Protein AF-A0A960M5E5-F1 (afdb_monomer_lite)

Foldseek 3Di:
DPDDDDDDDPPPPVVVVVPVVLVVVVVVVVVVPVPDPDDPLDAADPLLSVLQVVLVVCVVVVVLVVSLVSLVVSCVVPVNVVNCVVVSVVSVVSVPPD

pLDDT: mean 73.06, std 21.09, range [37.66, 96.12]

Radius of gyration: 16.76 Å; chains: 1; bounding box: 50×42×43 Å

Sequence (98 aa):
HYKNALKKNPSNQDARYNYELLKKLIQEQKNQQDQNKNQKNQEPSEYAKQMKKKAEELVAQRNYNDAYNLMQMALQKDQTVSSFNDFISRIKDVAEIK

Structure (mmCIF, N/CA/C/O backbone):
data_AF-A0A960M5E5-F1
#
_entry.id   AF-A0A960M5E5-F1
#
loop_
_atom_site.group_PDB
_atom_site.id
_atom_site.type_symbol
_atom_site.label_atom_id
_atom_site.label_alt_id
_atom_site.label_comp_id
_atom_site.label_asym_id
_atom_site.label_entity_id
_atom_site.label_seq_id
_atom_site.pdbx_PDB_ins_code
_atom_site.Cartn_x
_atom_site.Cartn_y
_atom_site.Cartn_z
_atom_site.occupancy
_atom_site.B_iso_or_equiv
_atom_site.auth_seq_id
_atom_site.auth_comp_id
_atom_site.auth_asym_id
_atom_site.auth_atom_id
_atom_site.pdbx_PDB_model_num
ATOM 1 N N . HIS A 1 1 ? 34.899 -22.626 23.896 1.00 40.88 1 HIS A N 1
ATOM 2 C CA . HIS A 1 1 ? 33.818 -23.274 23.121 1.00 40.88 1 HIS A CA 1
ATOM 3 C C . HIS A 1 1 ? 32.484 -22.585 23.403 1.00 40.88 1 HIS A C 1
ATOM 5 O O . HIS A 1 1 ? 31.761 -22.997 24.301 1.00 40.88 1 HIS A O 1
ATOM 11 N N . TYR A 1 2 ? 32.187 -21.504 22.675 1.00 37.66 2 TYR A N 1
ATOM 12 C CA . TYR A 1 2 ? 30.909 -20.788 22.744 1.00 37.66 2 TYR A CA 1
ATOM 13 C C . TYR A 1 2 ? 30.078 -21.233 21.540 1.00 37.66 2 TYR A C 1
ATOM 15 O O . TYR A 1 2 ? 30.520 -21.130 20.397 1.00 37.66 2 TYR A O 1
ATOM 23 N N . LYS A 1 3 ? 28.953 -21.882 21.824 1.00 41.97 3 LYS A N 1
ATOM 24 C CA . LYS A 1 3 ? 28.171 -22.659 20.866 1.00 41.97 3 LYS A CA 1
ATOM 25 C C . LYS A 1 3 ? 27.605 -21.766 19.760 1.00 41.97 3 LYS A C 1
ATOM 27 O O . LYS A 1 3 ? 26.728 -20.944 19.997 1.00 41.97 3 LYS A O 1
ATOM 32 N N . ASN A 1 4 ? 28.069 -22.016 18.539 1.00 55.91 4 ASN A N 1
ATOM 33 C CA . ASN A 1 4 ? 27.312 -21.768 17.320 1.00 55.91 4 ASN A CA 1
ATOM 34 C C . ASN A 1 4 ? 25.939 -22.446 17.430 1.00 55.91 4 ASN A C 1
ATOM 36 O O . ASN A 1 4 ? 25.904 -23.672 17.495 1.00 55.91 4 ASN A O 1
ATOM 40 N N . ALA A 1 5 ? 24.849 -21.671 17.429 1.00 46.59 5 ALA A N 1
ATOM 41 C CA . ALA A 1 5 ? 23.595 -21.976 16.726 1.00 46.59 5 ALA A CA 1
ATOM 42 C C . ALA A 1 5 ? 22.463 -21.040 17.182 1.00 46.59 5 ALA A C 1
ATOM 44 O O . ALA A 1 5 ? 21.857 -21.265 18.222 1.00 46.59 5 ALA A O 1
ATOM 45 N N . LEU A 1 6 ? 22.117 -20.049 16.358 1.00 46.09 6 LEU A N 1
ATOM 46 C CA . LEU A 1 6 ? 20.826 -20.033 15.658 1.00 46.09 6 LEU A CA 1
ATOM 47 C C . LEU A 1 6 ? 20.759 -18.834 14.703 1.00 46.09 6 LEU A C 1
ATOM 49 O O . LEU A 1 6 ? 20.834 -17.671 15.081 1.00 46.09 6 LEU A O 1
ATOM 53 N N . LYS A 1 7 ? 20.661 -19.187 13.422 1.00 53.62 7 LYS A N 1
ATOM 54 C CA . LYS A 1 7 ? 20.406 -18.326 12.269 1.00 53.62 7 LYS A CA 1
ATOM 55 C C . LYS A 1 7 ? 18.986 -17.735 12.332 1.00 53.62 7 LYS A C 1
ATOM 57 O O . LYS A 1 7 ? 18.110 -18.338 12.941 1.00 53.62 7 LYS A O 1
ATOM 62 N N . LYS A 1 8 ? 18.772 -16.702 11.500 1.00 45.72 8 LYS A N 1
ATOM 63 C CA . LYS A 1 8 ? 17.494 -16.162 10.972 1.00 45.72 8 LYS A CA 1
ATOM 64 C C . LYS A 1 8 ? 16.819 -15.054 11.796 1.00 45.72 8 LYS A C 1
ATOM 66 O O . LYS A 1 8 ? 15.894 -15.310 12.551 1.00 45.72 8 LYS A O 1
ATOM 71 N N . ASN A 1 9 ? 17.181 -13.800 11.524 1.00 42.91 9 ASN A N 1
ATOM 72 C CA . ASN A 1 9 ? 16.504 -12.925 10.544 1.00 42.91 9 ASN A CA 1
ATOM 73 C C . ASN A 1 9 ? 16.821 -11.448 10.902 1.00 42.91 9 ASN A C 1
ATOM 75 O O . ASN A 1 9 ? 16.242 -10.932 11.857 1.00 42.91 9 ASN A O 1
ATOM 79 N N . PRO A 1 10 ? 17.739 -10.753 10.200 1.00 44.47 10 PRO A N 1
ATOM 80 C CA . PRO A 1 10 ? 18.149 -9.385 10.555 1.00 44.47 10 PRO A CA 1
ATOM 81 C C . PRO A 1 10 ? 17.078 -8.302 10.324 1.00 44.47 10 PRO A C 1
ATOM 83 O O . PRO A 1 10 ? 17.261 -7.163 10.735 1.00 44.47 10 PRO A O 1
ATOM 86 N N . SER A 1 11 ? 15.946 -8.630 9.699 1.00 46.19 11 SER A N 1
ATOM 87 C CA . SER A 1 11 ? 14.949 -7.662 9.208 1.00 46.19 11 SER A CA 1
ATOM 88 C C . SER A 1 11 ? 14.096 -6.959 10.278 1.00 46.19 11 SER A C 1
ATOM 90 O O . SER A 1 11 ? 13.035 -6.433 9.954 1.00 46.19 11 SER A O 1
ATOM 92 N N . ASN A 1 12 ? 14.494 -6.959 11.554 1.00 48.28 12 ASN A N 1
ATOM 93 C CA . ASN A 1 12 ? 13.638 -6.482 12.650 1.00 48.28 12 ASN A CA 1
ATOM 94 C C . ASN A 1 12 ? 14.209 -5.308 13.465 1.00 48.28 12 ASN A C 1
ATOM 96 O O . ASN A 1 12 ? 13.591 -4.887 14.441 1.00 48.28 12 ASN A O 1
ATOM 100 N N . GLN A 1 13 ? 15.360 -4.745 13.079 1.00 40.84 13 GLN A N 1
ATOM 101 C CA . GLN A 1 13 ? 15.847 -3.495 13.684 1.00 40.84 13 GLN A CA 1
ATOM 102 C C . GLN A 1 13 ? 15.441 -2.253 12.871 1.00 40.84 13 GLN A C 1
ATOM 104 O O . GLN A 1 13 ? 15.035 -1.258 13.471 1.00 40.84 13 GLN A O 1
ATOM 109 N N . ASP A 1 14 ? 15.362 -2.347 11.540 1.00 47.38 14 ASP A N 1
ATOM 110 C CA . ASP A 1 14 ? 14.940 -1.224 10.680 1.00 47.38 14 ASP A CA 1
ATOM 111 C C . ASP A 1 14 ? 13.428 -0.941 10.739 1.00 47.38 14 ASP A C 1
ATOM 113 O O . ASP A 1 14 ? 12.957 0.165 10.462 1.00 47.38 14 ASP A O 1
ATOM 117 N N . ALA A 1 15 ? 12.629 -1.931 11.150 1.00 45.56 15 ALA A N 1
ATOM 118 C CA . ALA A 1 15 ? 11.180 -1.788 11.248 1.00 45.56 15 ALA A CA 1
ATOM 119 C C . ALA A 1 15 ? 10.742 -0.860 12.396 1.00 45.56 15 ALA A C 1
ATOM 121 O O . ALA A 1 15 ? 9.720 -0.186 12.259 1.00 45.56 15 ALA A O 1
ATOM 122 N N . ARG A 1 16 ? 11.515 -0.792 13.493 1.00 48.34 16 ARG A N 1
ATOM 123 C CA . ARG A 1 16 ? 11.187 0.024 14.677 1.00 48.34 16 ARG A CA 1
ATOM 124 C C . ARG A 1 16 ? 11.465 1.511 14.475 1.00 48.34 16 ARG A C 1
ATOM 126 O O . ARG A 1 16 ? 10.696 2.331 14.962 1.00 48.34 16 ARG A O 1
ATOM 133 N N . TYR A 1 17 ? 12.505 1.864 13.724 1.00 41.25 17 TYR A N 1
ATOM 134 C CA . TYR A 1 17 ? 12.854 3.270 13.488 1.00 41.25 17 TYR A CA 1
ATOM 135 C C . TYR A 1 17 ? 11.932 3.967 12.476 1.00 41.25 17 TYR A C 1
ATOM 137 O O . TYR A 1 17 ? 11.741 5.178 12.536 1.00 41.25 17 TYR A O 1
ATOM 145 N N . ASN A 1 18 ? 11.302 3.209 11.576 1.00 53.41 18 ASN A N 1
ATOM 146 C CA . ASN A 1 18 ? 10.512 3.779 10.482 1.00 53.41 18 ASN A CA 1
ATOM 147 C C . ASN A 1 18 ? 9.090 4.226 10.881 1.00 53.41 18 ASN A C 1
ATOM 149 O O . ASN A 1 18 ? 8.424 4.899 10.104 1.00 53.41 18 ASN A O 1
ATOM 153 N N . TYR A 1 19 ? 8.590 3.846 12.059 1.00 51.34 19 TYR A N 1
ATOM 154 C CA . TYR A 1 19 ? 7.199 4.118 12.442 1.00 51.34 19 TYR A CA 1
ATOM 155 C C . TYR A 1 19 ? 6.954 5.591 12.807 1.00 51.34 19 TYR A C 1
ATOM 157 O O . TYR A 1 19 ? 5.978 6.184 12.354 1.00 51.34 19 TYR A O 1
ATOM 165 N N . GLU A 1 20 ? 7.868 6.213 13.556 1.00 56.69 20 GLU A N 1
ATOM 166 C CA . GLU A 1 20 ? 7.728 7.620 13.963 1.00 56.69 20 GLU A CA 1
ATOM 167 C C . GLU A 1 20 ? 7.958 8.586 12.792 1.00 56.69 20 GLU A C 1
ATOM 169 O O . GLU A 1 20 ? 7.230 9.570 12.640 1.00 56.69 20 GLU A O 1
ATOM 174 N N . LEU A 1 21 ? 8.911 8.274 11.904 1.00 59.16 21 LEU A N 1
ATOM 175 C CA . LEU A 1 21 ? 9.119 9.049 10.679 1.00 59.16 21 LEU A CA 1
ATOM 176 C C . LEU A 1 21 ? 7.900 8.949 9.755 1.00 59.16 21 LEU A C 1
ATOM 178 O O . LEU A 1 21 ? 7.411 9.967 9.269 1.00 59.16 21 LEU A O 1
ATOM 182 N N . LEU A 1 22 ? 7.362 7.740 9.570 1.00 57.44 22 LEU A N 1
ATOM 183 C CA . LEU A 1 22 ? 6.158 7.519 8.775 1.00 57.44 22 LEU A CA 1
ATOM 184 C C . LEU A 1 22 ? 4.948 8.244 9.376 1.00 57.44 22 LEU A C 1
ATOM 186 O O . LEU A 1 22 ? 4.180 8.851 8.640 1.00 57.44 22 LEU A O 1
ATOM 190 N N . LYS A 1 23 ? 4.794 8.255 10.704 1.00 57.44 23 LYS A N 1
ATOM 191 C CA . LYS A 1 23 ? 3.727 9.002 11.385 1.00 57.44 23 LYS A CA 1
ATOM 192 C C . LYS A 1 23 ? 3.816 10.505 11.108 1.00 57.44 23 LYS A C 1
ATOM 194 O O . LYS A 1 23 ? 2.790 11.125 10.829 1.00 57.44 23 LYS A O 1
ATOM 199 N N . LYS A 1 24 ? 5.025 11.078 11.124 1.00 59.84 24 LYS A N 1
ATOM 200 C CA . LYS A 1 24 ? 5.251 12.492 10.788 1.00 59.84 24 LYS A CA 1
ATOM 201 C C . LYS A 1 24 ? 4.958 12.787 9.312 1.00 59.84 24 LYS A C 1
ATOM 203 O O . LYS A 1 24 ? 4.214 13.719 9.024 1.00 59.84 24 LYS A O 1
ATOM 208 N N . LEU A 1 25 ? 5.447 11.949 8.396 1.00 58.66 25 LEU A N 1
ATOM 209 C CA . LEU A 1 25 ? 5.184 12.078 6.955 1.00 58.66 25 LEU A CA 1
ATOM 210 C C . LEU A 1 25 ? 3.696 11.913 6.611 1.00 58.66 25 LEU A C 1
ATOM 212 O O . LEU A 1 25 ? 3.179 12.624 5.755 1.00 58.66 25 LEU A O 1
ATOM 216 N N . ILE A 1 26 ? 2.981 11.016 7.298 1.00 60.09 26 ILE A N 1
ATOM 217 C CA . ILE A 1 26 ? 1.530 10.839 7.145 1.00 60.09 26 ILE A CA 1
ATOM 218 C C . ILE A 1 26 ? 0.780 12.089 7.613 1.00 60.09 26 ILE A C 1
ATOM 220 O O . ILE A 1 26 ? -0.175 12.501 6.958 1.00 60.09 26 ILE A O 1
ATOM 224 N N . GLN A 1 27 ? 1.198 12.705 8.723 1.00 57.25 27 GLN A N 1
ATOM 225 C CA . GLN A 1 27 ? 0.588 13.947 9.202 1.00 57.25 27 GLN A CA 1
ATOM 226 C C . GLN A 1 27 ? 0.790 15.096 8.202 1.00 57.25 27 GLN A C 1
ATOM 228 O O . GLN A 1 27 ? -0.125 15.884 7.983 1.00 57.25 27 GLN A O 1
ATOM 233 N N . GLU A 1 28 ? 1.952 15.158 7.553 1.00 55.25 28 GLU A N 1
ATOM 234 C CA . GLU A 1 28 ? 2.240 16.137 6.499 1.00 55.25 28 GLU A CA 1
ATOM 235 C C . GLU A 1 28 ? 1.462 15.842 5.199 1.00 55.25 28 GLU A C 1
ATOM 237 O O . GLU A 1 28 ? 0.961 16.771 4.567 1.00 55.25 28 GLU A O 1
ATOM 242 N N . GLN A 1 29 ? 1.266 14.565 4.837 1.00 53.28 29 GLN A N 1
ATOM 243 C CA . GLN A 1 29 ? 0.429 14.153 3.698 1.00 53.28 29 GLN A CA 1
ATOM 244 C C . GLN A 1 29 ? -1.059 14.466 3.901 1.00 53.28 29 GLN A C 1
ATOM 246 O O . GLN A 1 29 ? -1.713 14.893 2.949 1.00 53.28 29 GLN A O 1
ATOM 251 N N . LYS A 1 30 ? -1.587 14.318 5.127 1.00 51.59 30 LYS A N 1
ATOM 252 C CA . LYS A 1 30 ? -2.979 14.681 5.456 1.00 51.59 30 LYS A CA 1
ATOM 253 C C . LYS A 1 30 ? -3.287 16.140 5.098 1.00 51.59 30 LYS A C 1
ATOM 255 O O . LYS A 1 30 ? -4.346 16.403 4.544 1.00 51.59 30 LYS A O 1
ATOM 260 N N . ASN A 1 31 ? -2.340 17.056 5.313 1.00 48.94 31 ASN A N 1
ATOM 261 C CA . ASN A 1 31 ? -2.517 18.481 5.007 1.00 48.94 31 ASN A CA 1
ATOM 262 C C . ASN A 1 31 ? -2.515 18.801 3.497 1.00 48.94 31 ASN A C 1
ATOM 264 O O . ASN A 1 31 ? -2.927 19.890 3.107 1.00 48.94 31 ASN A O 1
ATOM 268 N N . GLN A 1 32 ? -2.044 17.890 2.636 1.00 46.66 32 GLN A N 1
ATOM 269 C CA . GLN A 1 32 ? -2.006 18.095 1.179 1.00 46.66 32 GLN A CA 1
ATOM 270 C C . GLN A 1 32 ? -3.206 17.470 0.446 1.00 46.66 32 GLN A C 1
ATOM 272 O O . GLN A 1 32 ? -3.451 17.804 -0.710 1.00 46.66 32 GLN A O 1
ATOM 277 N N . GLN A 1 33 ? -3.971 16.584 1.096 1.00 47.12 33 GLN A N 1
ATOM 278 C CA . GLN A 1 33 ? -5.070 15.832 0.468 1.00 47.12 33 GLN A CA 1
ATOM 279 C C . GLN A 1 33 ? -6.470 16.445 0.670 1.00 47.12 33 GLN A C 1
ATOM 281 O O . GLN A 1 33 ? -7.450 15.907 0.153 1.00 47.12 33 GLN A O 1
ATOM 286 N N . ASP A 1 34 ? -6.580 17.607 1.323 1.00 46.03 34 ASP A N 1
ATOM 287 C CA . ASP A 1 34 ? -7.848 18.323 1.569 1.00 46.03 34 ASP A CA 1
ATOM 288 C C . ASP A 1 34 ? -8.567 18.851 0.303 1.00 46.03 34 ASP A C 1
ATOM 290 O O . ASP A 1 34 ? -9.615 19.499 0.397 1.00 46.03 34 ASP A O 1
ATOM 294 N N . GLN A 1 35 ? -8.059 18.560 -0.901 1.00 45.38 35 GLN A N 1
ATOM 295 C CA . GLN A 1 35 ? -8.685 18.977 -2.161 1.00 45.38 35 GLN A CA 1
ATOM 296 C C . GLN A 1 35 ? -9.678 17.964 -2.762 1.00 45.38 35 GLN A C 1
ATOM 298 O O . GLN A 1 35 ? -10.496 18.372 -3.581 1.00 45.38 35 GLN A O 1
ATOM 303 N N . ASN A 1 36 ? -9.725 16.700 -2.314 1.00 43.59 36 ASN A N 1
ATOM 304 C CA . ASN A 1 36 ? -10.687 15.703 -2.823 1.00 43.59 36 ASN A CA 1
ATOM 305 C C . ASN A 1 36 ? -11.754 15.330 -1.777 1.00 43.59 36 ASN A C 1
ATOM 307 O O . ASN A 1 36 ? -11.838 14.210 -1.272 1.00 43.59 36 ASN A O 1
ATOM 311 N N . LYS A 1 37 ? -12.603 16.310 -1.454 1.00 42.34 37 LYS A N 1
ATOM 312 C CA . LYS A 1 37 ? -13.812 16.152 -0.633 1.00 42.34 37 LYS A CA 1
ATOM 313 C C . LYS A 1 37 ? -14.839 15.276 -1.362 1.00 42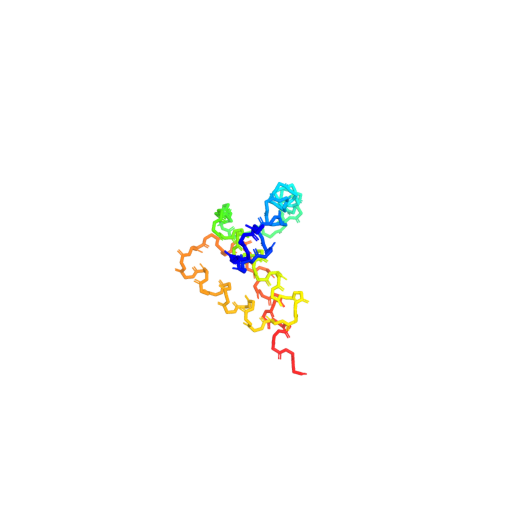.34 37 LYS A C 1
ATOM 315 O O . LYS A 1 37 ? -15.424 15.755 -2.326 1.00 42.34 37 LYS A O 1
ATOM 320 N N . ASN A 1 38 ? -15.060 14.035 -0.906 1.00 42.78 38 ASN A N 1
ATOM 321 C CA . ASN A 1 38 ? -16.391 13.377 -0.863 1.00 42.78 38 ASN A CA 1
ATOM 322 C C . ASN A 1 38 ? -16.401 11.902 -0.422 1.00 42.78 38 ASN A C 1
ATOM 324 O O . ASN A 1 38 ? -17.475 11.312 -0.321 1.00 42.78 38 ASN A O 1
ATOM 328 N N . GLN A 1 39 ? -15.267 11.290 -0.092 1.00 47.50 39 GLN A N 1
ATOM 329 C CA . GLN A 1 39 ? -15.276 9.997 0.594 1.00 47.50 39 GLN A CA 1
ATOM 330 C C . GLN A 1 39 ? -15.000 10.254 2.071 1.00 47.50 39 GLN A C 1
ATOM 332 O O . GLN A 1 39 ? -14.084 11.000 2.406 1.00 47.50 39 GLN A O 1
ATOM 337 N N . LYS A 1 40 ? -15.845 9.719 2.962 1.00 49.31 40 LYS A N 1
ATOM 338 C CA . LYS A 1 40 ? -15.622 9.734 4.414 1.00 49.31 40 LYS A CA 1
ATOM 339 C C . LYS A 1 40 ? -14.271 9.062 4.684 1.00 49.31 40 LYS A C 1
ATOM 341 O O . LYS A 1 40 ? -14.227 7.851 4.874 1.00 49.31 40 LYS A O 1
ATOM 346 N N . ASN A 1 41 ? -13.187 9.834 4.662 1.00 55.34 41 ASN A N 1
ATOM 347 C CA . ASN A 1 41 ? -11.841 9.353 4.934 1.00 55.34 41 ASN A CA 1
ATOM 348 C C . ASN A 1 41 ? -11.756 9.073 6.429 1.00 55.34 41 ASN A C 1
ATOM 350 O O . ASN A 1 41 ? -11.384 9.926 7.233 1.00 55.34 41 ASN A O 1
ATOM 354 N N . GLN A 1 42 ? -12.188 7.870 6.800 1.00 66.38 42 GLN A N 1
ATOM 355 C CA . GLN A 1 42 ? -11.890 7.304 8.100 1.00 66.38 42 GLN A CA 1
ATOM 356 C C . GLN A 1 42 ? -10.372 7.285 8.253 1.00 66.38 42 GLN A C 1
ATOM 358 O O . GLN A 1 42 ? -9.636 6.977 7.310 1.00 66.38 42 GLN A O 1
ATOM 363 N N . GLU A 1 43 ? -9.889 7.671 9.428 1.00 81.94 43 GLU A N 1
ATOM 364 C CA . GLU A 1 43 ? -8.458 7.647 9.678 1.00 81.94 43 GLU A CA 1
ATOM 365 C C . GLU A 1 43 ? -7.927 6.215 9.477 1.00 81.94 43 GLU A C 1
ATOM 367 O O . GLU A 1 43 ? -8.536 5.274 9.995 1.00 81.94 43 GLU A O 1
ATOM 372 N N . PRO A 1 44 ? -6.834 6.014 8.712 1.00 85.88 44 PRO A N 1
ATOM 373 C CA . PRO A 1 44 ? -6.300 4.680 8.485 1.00 85.88 44 PRO A CA 1
ATOM 374 C C . PRO A 1 44 ? -5.885 4.047 9.810 1.00 85.88 44 PRO A C 1
ATOM 376 O O . PRO A 1 44 ? -5.151 4.656 10.599 1.00 85.88 44 PRO A O 1
ATOM 379 N N . SER A 1 45 ? -6.313 2.807 10.026 1.00 88.44 45 SER A N 1
ATOM 380 C CA . SER A 1 45 ? -5.898 2.026 11.183 1.00 88.44 45 SER A CA 1
ATOM 381 C C . SER A 1 45 ? -4.389 1.748 11.158 1.00 88.44 45 SER A C 1
ATOM 383 O O . SER A 1 45 ? -3.709 1.869 10.132 1.00 88.44 45 SER A O 1
ATOM 385 N N . GLU A 1 46 ? -3.851 1.289 12.286 1.00 87.88 46 GLU A N 1
ATOM 386 C CA . GLU A 1 46 ? -2.463 0.821 12.332 1.00 87.88 46 GLU A CA 1
ATOM 387 C C . GLU A 1 46 ? -2.212 -0.383 11.422 1.00 87.88 46 GLU A C 1
ATOM 389 O O . GLU A 1 46 ? -1.143 -0.497 10.818 1.00 87.88 46 GLU A O 1
ATOM 394 N N . TYR A 1 47 ? -3.212 -1.248 11.247 1.00 90.12 47 TYR A N 1
ATOM 395 C CA . TYR A 1 47 ? -3.134 -2.338 10.283 1.00 90.12 47 TYR A CA 1
ATOM 396 C C . TYR A 1 47 ? -3.025 -1.796 8.852 1.00 90.12 47 TYR A C 1
ATOM 398 O O . TYR A 1 47 ? -2.132 -2.210 8.110 1.00 90.12 47 TYR A O 1
ATOM 406 N N . ALA A 1 48 ? -3.863 -0.824 8.485 1.00 89.94 48 ALA A N 1
ATOM 407 C CA . ALA A 1 48 ? -3.839 -0.211 7.164 1.00 89.94 48 ALA A CA 1
ATOM 408 C C . ALA A 1 48 ? -2.478 0.438 6.867 1.00 89.94 48 ALA A C 1
ATOM 410 O O . ALA A 1 48 ? -1.910 0.227 5.793 1.00 89.94 48 ALA A O 1
ATOM 411 N N . LYS A 1 49 ? -1.906 1.166 7.835 1.00 88.88 49 LYS A N 1
ATOM 412 C CA . LYS A 1 49 ? -0.565 1.768 7.713 1.00 88.88 49 LYS A CA 1
ATOM 413 C C . LYS A 1 49 ? 0.524 0.712 7.517 1.00 88.88 49 LYS A C 1
ATOM 415 O O . LYS A 1 49 ? 1.392 0.876 6.661 1.00 88.88 49 LYS A O 1
ATOM 420 N N . GLN A 1 50 ? 0.471 -0.389 8.269 1.00 89.75 50 GLN A N 1
ATOM 421 C CA . GLN A 1 50 ? 1.422 -1.495 8.119 1.00 89.75 50 GLN A CA 1
ATOM 422 C C . GLN A 1 50 ? 1.321 -2.168 6.746 1.00 89.75 50 GLN A C 1
ATOM 424 O O . GLN A 1 50 ? 2.351 -2.508 6.164 1.00 89.75 50 GLN A O 1
ATOM 429 N N . MET A 1 51 ? 0.108 -2.359 6.220 1.00 92.88 51 MET A N 1
ATOM 430 C CA . MET A 1 51 ? -0.085 -2.945 4.890 1.00 92.88 51 MET A CA 1
ATOM 431 C C . MET A 1 51 ? 0.417 -2.015 3.788 1.00 92.88 51 MET A C 1
ATOM 433 O O . MET A 1 51 ? 1.137 -2.480 2.906 1.00 92.88 51 MET A O 1
ATOM 437 N N . LYS A 1 52 ? 0.155 -0.704 3.894 1.00 91.88 52 LYS A N 1
ATOM 438 C CA . LYS A 1 52 ? 0.723 0.296 2.979 1.00 91.88 52 LYS A CA 1
ATOM 439 C C . LYS A 1 52 ? 2.250 0.210 2.943 1.00 91.88 52 LYS A C 1
ATOM 441 O O . LYS A 1 52 ? 2.814 0.095 1.864 1.00 91.88 52 LYS A O 1
ATOM 446 N N . LYS A 1 53 ? 2.910 0.175 4.105 1.00 92.00 53 LYS A N 1
ATOM 447 C CA . LYS A 1 53 ? 4.376 0.070 4.185 1.00 92.00 53 LYS A CA 1
ATOM 448 C C . LYS A 1 53 ? 4.912 -1.193 3.499 1.00 92.00 53 LYS A C 1
ATOM 450 O O . LYS A 1 53 ? 5.856 -1.123 2.722 1.00 92.00 53 LYS A O 1
ATOM 455 N N . LYS A 1 54 ? 4.294 -2.351 3.745 1.00 88.94 54 LYS A N 1
ATOM 456 C CA . LYS A 1 54 ? 4.676 -3.608 3.075 1.00 88.94 54 LYS A CA 1
ATOM 457 C C . LYS A 1 54 ? 4.480 -3.537 1.558 1.00 88.94 54 LYS A C 1
ATOM 459 O O . LYS A 1 54 ? 5.300 -4.054 0.807 1.00 88.94 54 LYS A O 1
ATOM 464 N N . ALA A 1 55 ? 3.409 -2.892 1.101 1.00 92.06 55 ALA A N 1
ATOM 465 C CA . ALA A 1 55 ? 3.180 -2.668 -0.320 1.00 92.06 55 ALA A CA 1
ATOM 466 C C . ALA A 1 55 ? 4.217 -1.702 -0.923 1.00 92.06 55 ALA A C 1
ATOM 46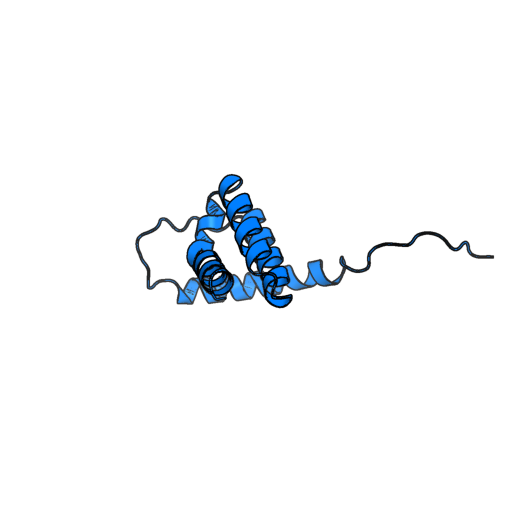8 O O . ALA A 1 55 ? 4.687 -1.945 -2.028 1.00 92.06 55 ALA A O 1
ATOM 469 N N . GLU A 1 56 ? 4.644 -0.662 -0.199 1.00 90.56 56 GLU A N 1
ATOM 470 C CA . GLU A 1 56 ? 5.744 0.226 -0.611 1.00 90.56 56 GLU A CA 1
ATOM 471 C C . GLU A 1 56 ? 7.078 -0.535 -0.742 1.00 90.56 56 GLU A C 1
ATOM 473 O O . GLU A 1 56 ? 7.813 -0.320 -1.703 1.00 90.56 56 GLU A O 1
ATOM 478 N N . GLU A 1 57 ? 7.370 -1.475 0.164 1.00 90.44 57 GLU A N 1
ATOM 479 C CA . GLU A 1 57 ? 8.547 -2.356 0.072 1.00 90.44 57 GLU A CA 1
ATOM 480 C C . GLU A 1 57 ? 8.499 -3.248 -1.183 1.00 90.44 57 GLU A C 1
ATOM 482 O O . GLU A 1 57 ? 9.506 -3.400 -1.877 1.00 90.44 57 GLU A O 1
ATOM 487 N N . LEU A 1 58 ? 7.325 -3.792 -1.521 1.00 91.75 58 LEU A N 1
ATOM 488 C CA . LEU A 1 58 ? 7.115 -4.564 -2.751 1.00 91.75 58 LEU A CA 1
ATOM 489 C C . LEU A 1 58 ? 7.256 -3.686 -4.006 1.00 91.75 58 LEU A C 1
ATOM 491 O O . LEU A 1 58 ? 7.911 -4.087 -4.968 1.00 91.75 58 LEU A O 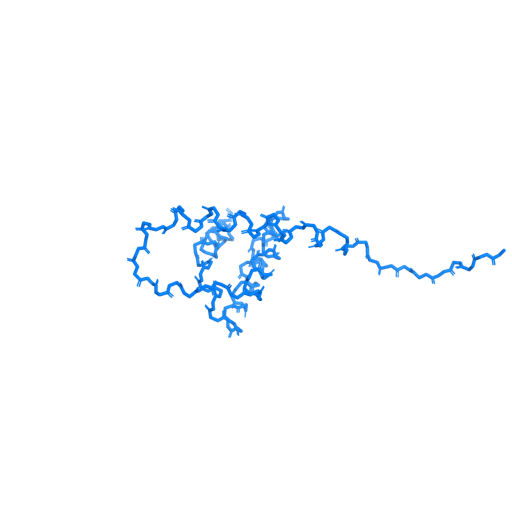1
ATOM 495 N N . VAL A 1 59 ? 6.726 -2.460 -3.982 1.00 90.31 59 VAL A N 1
ATOM 496 C CA . VAL A 1 59 ? 6.901 -1.463 -5.053 1.00 90.31 59 VAL A CA 1
ATOM 497 C C . VAL A 1 59 ? 8.375 -1.119 -5.261 1.00 90.31 59 VAL A C 1
ATOM 499 O O . VAL A 1 59 ? 8.827 -1.047 -6.403 1.00 90.31 59 VAL A O 1
ATOM 502 N N . ALA A 1 60 ? 9.151 -0.959 -4.185 1.00 89.25 60 ALA A N 1
ATOM 503 C CA . ALA A 1 60 ? 10.591 -0.706 -4.271 1.00 89.25 60 ALA A CA 1
ATOM 504 C C . ALA A 1 60 ? 11.349 -1.863 -4.947 1.00 89.25 60 ALA A C 1
ATOM 506 O O . ALA A 1 60 ? 12.347 -1.640 -5.631 1.00 89.25 60 ALA A O 1
ATOM 507 N N . GLN A 1 61 ? 10.841 -3.090 -4.814 1.00 90.38 61 GLN A N 1
ATOM 508 C CA . GLN A 1 61 ? 11.343 -4.283 -5.502 1.00 90.38 61 GLN A CA 1
ATOM 509 C C . GLN A 1 61 ? 10.779 -4.452 -6.922 1.00 90.38 61 GLN A C 1
ATOM 511 O O . GLN A 1 61 ? 11.084 -5.444 -7.576 1.00 90.38 61 GLN A O 1
ATOM 516 N N . ARG A 1 62 ? 9.978 -3.494 -7.415 1.00 91.25 62 ARG A N 1
ATOM 517 C CA . ARG A 1 62 ? 9.233 -3.556 -8.687 1.00 91.25 62 ARG A CA 1
ATOM 518 C C . ARG A 1 62 ? 8.195 -4.686 -8.749 1.00 91.25 62 ARG A C 1
ATOM 520 O O . AR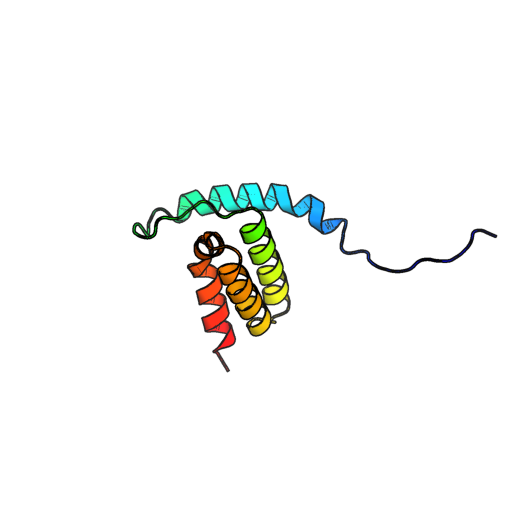G A 1 62 ? 7.700 -5.015 -9.824 1.00 91.25 62 ARG A O 1
ATOM 527 N N . ASN A 1 63 ? 7.801 -5.231 -7.600 1.00 93.00 63 ASN A N 1
ATOM 528 C CA . ASN A 1 63 ? 6.769 -6.260 -7.478 1.00 93.00 63 ASN A CA 1
ATOM 529 C C . ASN A 1 63 ? 5.379 -5.607 -7.370 1.00 93.00 63 ASN A C 1
ATOM 531 O O . ASN A 1 63 ? 4.692 -5.719 -6.353 1.00 93.00 63 ASN A O 1
ATOM 535 N N . TYR A 1 64 ? 4.965 -4.880 -8.413 1.00 91.94 64 TYR A N 1
ATOM 536 C CA . TYR A 1 64 ? 3.724 -4.090 -8.405 1.00 91.94 64 TYR A CA 1
ATOM 537 C C . TYR A 1 64 ? 2.462 -4.958 -8.292 1.00 91.94 64 TYR A C 1
ATOM 539 O O . TYR A 1 64 ? 1.538 -4.601 -7.565 1.00 91.94 64 TYR A O 1
ATOM 547 N N . ASN A 1 65 ? 2.447 -6.131 -8.932 1.00 93.75 65 ASN A N 1
ATOM 548 C CA . ASN A 1 65 ? 1.334 -7.081 -8.830 1.00 93.75 65 ASN A CA 1
ATOM 549 C C . ASN A 1 65 ? 1.119 -7.563 -7.387 1.00 93.75 65 ASN A C 1
ATOM 551 O O . ASN A 1 65 ? -0.004 -7.550 -6.883 1.00 93.75 65 ASN A O 1
ATOM 555 N N . ASP A 1 66 ? 2.200 -7.933 -6.696 1.00 92.38 66 ASP A N 1
ATOM 556 C CA . ASP A 1 66 ? 2.129 -8.396 -5.308 1.00 92.38 66 ASP A CA 1
ATOM 557 C C . ASP A 1 66 ? 1.735 -7.262 -4.360 1.00 92.38 66 ASP A C 1
ATOM 559 O O . ASP A 1 66 ? 0.917 -7.462 -3.460 1.00 92.38 66 ASP A O 1
ATOM 563 N N . ALA A 1 67 ? 2.267 -6.056 -4.586 1.00 93.56 67 ALA A N 1
ATOM 564 C CA . ALA A 1 67 ? 1.902 -4.866 -3.826 1.00 93.56 67 ALA A CA 1
ATOM 565 C C . ALA A 1 67 ? 0.404 -4.545 -3.957 1.00 93.56 67 ALA A C 1
ATOM 567 O O . ALA A 1 67 ? -0.264 -4.274 -2.956 1.00 93.56 67 ALA A O 1
ATOM 568 N N . TYR A 1 68 ? -0.137 -4.618 -5.176 1.00 95.62 68 TYR A N 1
ATOM 569 C CA . TYR A 1 68 ? -1.556 -4.399 -5.439 1.00 95.62 68 TYR A CA 1
ATOM 570 C C . TYR A 1 68 ? -2.423 -5.462 -4.758 1.00 95.62 68 TYR A C 1
ATOM 572 O O . TYR A 1 68 ? -3.335 -5.123 -4.002 1.00 95.62 68 TYR A O 1
ATOM 580 N N . ASN A 1 69 ? -2.096 -6.743 -4.950 1.00 96.12 69 ASN A N 1
ATOM 581 C CA . ASN A 1 69 ? -2.829 -7.858 -4.350 1.00 96.12 69 ASN A CA 1
ATOM 582 C C . ASN A 1 69 ? -2.827 -7.789 -2.817 1.00 96.12 69 ASN A C 1
ATOM 584 O O . ASN A 1 69 ? -3.866 -8.006 -2.191 1.00 96.12 69 ASN A O 1
ATOM 588 N N . LEU A 1 70 ? -1.690 -7.441 -2.205 1.00 95.88 70 LEU A N 1
ATOM 589 C CA . LEU A 1 70 ? -1.584 -7.257 -0.758 1.00 95.88 70 LEU A CA 1
ATOM 590 C C . LEU A 1 70 ? -2.569 -6.196 -0.254 1.00 95.88 70 LEU A C 1
ATOM 592 O O . LEU A 1 70 ? -3.256 -6.421 0.741 1.00 95.88 70 LEU A O 1
ATOM 596 N N . MET A 1 71 ? -2.660 -5.057 -0.943 1.00 95.12 71 MET A N 1
ATOM 597 C CA . MET A 1 71 ? -3.570 -3.980 -0.554 1.00 95.12 71 MET A CA 1
ATOM 598 C C . MET A 1 71 ? -5.041 -4.339 -0.789 1.00 95.12 71 MET A C 1
ATOM 600 O O . MET A 1 71 ? -5.881 -3.985 0.035 1.00 95.12 71 MET A O 1
ATOM 604 N N . GLN A 1 72 ? -5.362 -5.086 -1.851 1.00 96.00 72 GLN A N 1
ATOM 605 C CA . GLN A 1 72 ? -6.718 -5.605 -2.080 1.00 96.00 72 GLN A CA 1
ATOM 606 C C . GLN A 1 72 ? -7.148 -6.567 -0.963 1.00 96.00 72 GLN A C 1
ATOM 608 O O . GLN A 1 72 ? -8.241 -6.435 -0.413 1.00 96.00 72 GLN A O 1
ATOM 613 N N . MET A 1 73 ? -6.269 -7.490 -0.561 1.00 94.69 73 MET A N 1
ATOM 614 C CA . MET A 1 73 ? -6.522 -8.387 0.574 1.00 94.69 73 MET A CA 1
ATOM 615 C C . MET A 1 73 ? -6.652 -7.616 1.892 1.00 94.69 73 MET A C 1
ATOM 617 O O . MET A 1 73 ? -7.515 -7.921 2.715 1.00 94.69 73 MET A O 1
ATOM 621 N N . ALA A 1 74 ? -5.817 -6.595 2.093 1.00 93.69 74 ALA A N 1
ATOM 622 C CA . ALA A 1 74 ? -5.893 -5.742 3.269 1.00 93.69 74 ALA A CA 1
ATOM 623 C C . ALA A 1 74 ? -7.230 -4.995 3.343 1.00 93.69 74 ALA A C 1
ATOM 625 O O . ALA A 1 74 ? -7.812 -4.924 4.421 1.00 93.69 74 ALA A O 1
ATOM 626 N N . LEU A 1 75 ? -7.745 -4.511 2.210 1.00 92.56 75 LEU A N 1
ATOM 627 C CA . LEU A 1 75 ? -9.028 -3.813 2.124 1.00 92.56 75 LEU A CA 1
ATOM 628 C C . LEU A 1 75 ? -10.219 -4.702 2.501 1.00 92.56 75 LEU A C 1
ATOM 630 O O . LEU A 1 75 ? -11.166 -4.233 3.127 1.00 92.56 75 LEU A O 1
ATOM 634 N N . GLN A 1 76 ? -10.158 -5.996 2.175 1.00 93.00 76 GLN A N 1
ATOM 635 C CA . GLN A 1 76 ? -11.173 -6.964 2.605 1.00 93.00 76 GLN A CA 1
ATOM 636 C C . GLN A 1 76 ? -11.176 -7.173 4.122 1.00 93.00 76 GLN A C 1
ATOM 638 O O . GLN A 1 76 ? -12.225 -7.437 4.708 1.00 93.00 76 GLN A O 1
ATOM 643 N N . LYS A 1 77 ? -10.005 -7.071 4.759 1.00 91.94 77 LYS A N 1
ATOM 644 C CA . LYS A 1 77 ? -9.856 -7.245 6.206 1.00 91.94 77 LYS A CA 1
ATOM 645 C C . LYS A 1 77 ? -10.147 -5.967 6.987 1.00 91.94 77 LYS A C 1
ATOM 647 O O . LYS A 1 77 ? -10.663 -6.036 8.099 1.00 91.94 77 LYS A O 1
ATOM 652 N N . ASP A 1 78 ? -9.784 -4.823 6.427 1.00 89.94 78 ASP A N 1
ATOM 653 C CA . ASP A 1 78 ? -9.895 -3.523 7.061 1.00 89.94 78 ASP A CA 1
ATOM 654 C C . ASP A 1 78 ? -10.282 -2.463 6.033 1.00 89.94 78 ASP A C 1
ATOM 656 O O . ASP A 1 78 ? -9.503 -2.084 5.157 1.00 89.94 78 ASP A O 1
ATOM 660 N N . GLN A 1 79 ? -11.497 -1.943 6.184 1.00 89.88 79 GLN A N 1
ATOM 661 C CA . GLN A 1 79 ? -12.044 -0.936 5.285 1.00 89.88 79 GLN A CA 1
ATOM 662 C C . GLN A 1 79 ? -11.251 0.374 5.316 1.00 89.88 79 GLN A C 1
ATOM 664 O O . GLN A 1 79 ? -11.219 1.065 4.306 1.00 89.88 79 GLN A O 1
ATOM 669 N N . THR A 1 80 ? -10.544 0.696 6.405 1.00 89.81 80 THR A N 1
ATOM 670 C CA . THR A 1 80 ? -9.738 1.928 6.513 1.00 89.81 80 THR A CA 1
ATOM 671 C C . THR A 1 80 ? -8.510 1.930 5.594 1.00 89.81 80 THR A C 1
ATOM 673 O O . THR A 1 80 ? -7.883 2.968 5.385 1.00 89.81 80 THR A O 1
ATOM 676 N N . VAL A 1 81 ? -8.190 0.788 4.972 1.00 90.94 81 VAL A N 1
ATOM 677 C CA . VAL A 1 81 ? -7.233 0.697 3.857 1.00 90.94 81 VAL A CA 1
ATOM 678 C C . VAL A 1 81 ? -7.703 1.517 2.652 1.00 90.94 81 VAL A C 1
ATOM 680 O O . VAL A 1 81 ? -6.864 1.977 1.875 1.00 90.94 81 VAL A O 1
ATOM 683 N N . SER A 1 82 ? -9.009 1.785 2.525 1.00 90.06 82 SER A N 1
ATOM 684 C CA . SER A 1 82 ? -9.564 2.638 1.469 1.00 90.06 82 SER A CA 1
ATOM 685 C C . SER A 1 82 ? -8.988 4.053 1.491 1.00 90.06 82 SER A C 1
ATOM 687 O O . SER A 1 82 ? -8.932 4.713 0.458 1.00 90.06 82 SER A O 1
ATOM 689 N N . SER A 1 83 ? -8.494 4.517 2.642 1.00 89.62 83 SER A N 1
ATOM 690 C CA . SER A 1 83 ? -7.804 5.806 2.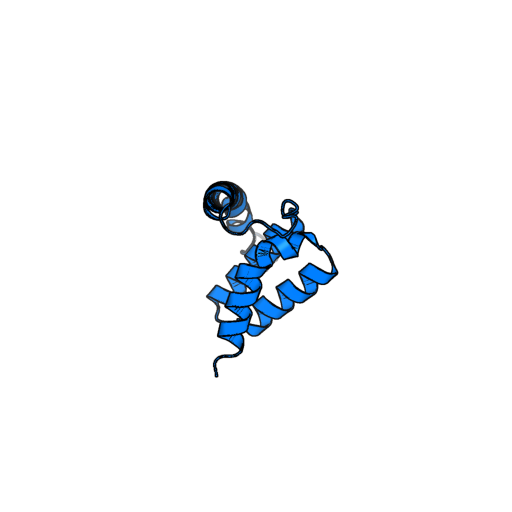772 1.00 89.62 83 SER A CA 1
ATOM 691 C C . SER A 1 83 ? -6.504 5.871 1.957 1.00 89.62 83 SER A C 1
ATOM 693 O O . SER A 1 83 ? -5.940 6.944 1.767 1.00 89.62 83 SER A O 1
ATOM 695 N N . PHE A 1 84 ? -6.033 4.734 1.435 1.00 91.50 84 PHE A N 1
ATOM 696 C CA . PHE A 1 84 ? -4.903 4.628 0.518 1.00 91.50 84 PHE A CA 1
ATOM 697 C C . PHE A 1 84 ? -5.316 4.244 -0.912 1.00 91.50 84 PHE A C 1
ATOM 699 O O . PHE A 1 84 ? -4.460 3.818 -1.686 1.00 91.50 84 PHE A O 1
ATOM 706 N N . ASN A 1 85 ? -6.584 4.420 -1.299 1.00 90.50 85 ASN A N 1
ATOM 707 C CA . ASN A 1 85 ? -7.073 4.102 -2.647 1.00 90.50 85 ASN A CA 1
ATOM 708 C C . ASN A 1 85 ? -6.250 4.769 -3.762 1.00 90.50 85 ASN A C 1
ATOM 710 O O . ASN A 1 85 ? -5.940 4.112 -4.751 1.00 90.50 85 ASN A O 1
ATOM 714 N N . ASP A 1 86 ? -5.794 6.011 -3.576 1.00 89.50 86 ASP A N 1
ATOM 715 C CA . ASP A 1 86 ? -4.922 6.698 -4.544 1.00 89.50 86 ASP A CA 1
ATOM 716 C C . ASP A 1 86 ? -3.578 5.982 -4.749 1.00 89.50 86 ASP A C 1
ATOM 718 O O . ASP A 1 86 ? -2.989 5.995 -5.830 1.00 89.50 86 ASP A O 1
ATOM 722 N N . PHE A 1 87 ? -3.033 5.384 -3.690 1.00 91.69 87 PHE A N 1
ATOM 723 C CA . PHE A 1 87 ? -1.812 4.586 -3.772 1.00 91.69 87 PHE A CA 1
ATOM 724 C C . PHE A 1 87 ? -2.088 3.241 -4.450 1.00 91.69 87 PHE A C 1
ATOM 726 O O . PHE A 1 87 ? -1.347 2.853 -5.349 1.00 91.69 87 PHE A O 1
ATOM 733 N N . ILE A 1 88 ? -3.189 2.581 -4.085 1.00 91.94 88 ILE A N 1
ATOM 734 C CA . ILE A 1 88 ? -3.630 1.320 -4.693 1.00 91.94 88 ILE A CA 1
ATOM 735 C C . ILE A 1 88 ? -3.853 1.488 -6.202 1.00 91.94 88 ILE A C 1
ATOM 737 O O . ILE A 1 88 ? -3.396 0.647 -6.973 1.00 91.94 88 ILE A O 1
ATOM 741 N N . SER A 1 89 ? -4.495 2.583 -6.625 1.00 92.44 89 SER A N 1
ATOM 742 C CA . SER A 1 89 ? -4.726 2.893 -8.040 1.00 92.44 89 SER A CA 1
ATOM 743 C C . SER A 1 89 ? -3.413 3.079 -8.792 1.00 92.44 89 SER A C 1
ATOM 745 O O . SER A 1 89 ? -3.209 2.441 -9.813 1.00 92.44 89 SER A O 1
ATOM 747 N N . ARG A 1 90 ? -2.469 3.860 -8.249 1.00 92.38 90 ARG A N 1
ATOM 748 C CA . ARG A 1 90 ? -1.163 4.068 -8.896 1.00 92.38 90 ARG A CA 1
ATOM 749 C C . ARG A 1 90 ? -0.372 2.775 -9.069 1.00 92.38 90 ARG A C 1
ATOM 751 O O . ARG A 1 90 ? 0.269 2.592 -10.097 1.00 92.38 90 ARG A O 1
ATOM 758 N N . ILE A 1 91 ? -0.399 1.879 -8.080 1.00 93.38 91 ILE A N 1
ATOM 759 C CA . ILE A 1 91 ? 0.260 0.572 -8.213 1.00 93.38 91 ILE A CA 1
ATOM 760 C C . ILE A 1 91 ? -0.424 -0.259 -9.297 1.00 93.38 91 ILE A C 1
ATOM 762 O O . ILE A 1 91 ? 0.274 -0.881 -10.092 1.00 93.38 91 ILE A O 1
ATOM 766 N N . LYS A 1 92 ? -1.763 -0.262 -9.335 1.00 93.31 92 LYS A N 1
ATOM 767 C CA . LYS A 1 92 ? -2.542 -0.967 -10.357 1.00 93.31 92 LYS A CA 1
ATOM 768 C C . LYS A 1 92 ? -2.166 -0.493 -11.759 1.00 93.31 92 LYS A C 1
ATOM 770 O O . LYS A 1 92 ? -1.825 -1.321 -12.594 1.00 93.31 92 LYS A O 1
ATOM 775 N N . ASP A 1 93 ? -2.165 0.819 -11.979 1.00 93.38 93 ASP A N 1
ATOM 776 C CA . ASP A 1 93 ? -1.850 1.407 -13.282 1.00 93.38 93 ASP A CA 1
ATOM 777 C C . ASP A 1 93 ? -0.450 0.980 -13.748 1.00 93.38 93 ASP A C 1
ATOM 779 O O . ASP A 1 93 ? -0.264 0.595 -14.896 1.00 93.38 93 ASP A O 1
ATOM 783 N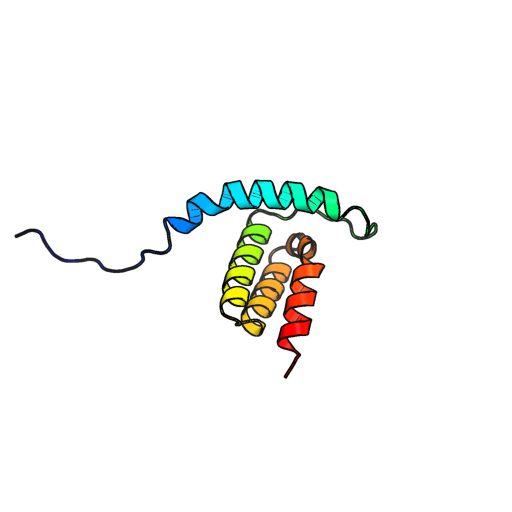 N . VAL A 1 94 ? 0.535 0.964 -12.841 1.00 89.56 94 VAL A N 1
ATOM 784 C CA . VAL A 1 94 ? 1.899 0.505 -13.154 1.00 89.56 94 VAL A CA 1
ATOM 785 C C . VAL A 1 94 ? 1.966 -1.008 -13.376 1.00 89.56 94 VAL A C 1
ATOM 787 O O . VAL A 1 94 ? 2.701 -1.457 -14.248 1.00 89.56 94 VAL A O 1
ATOM 790 N N . ALA A 1 95 ? 1.210 -1.797 -12.614 1.00 88.69 95 ALA A N 1
ATOM 791 C CA . ALA A 1 95 ? 1.144 -3.248 -12.769 1.00 88.69 95 ALA A CA 1
ATOM 792 C C . ALA A 1 95 ? 0.508 -3.678 -14.107 1.00 88.69 95 ALA A C 1
ATOM 794 O O . ALA A 1 95 ? 0.826 -4.751 -14.618 1.00 88.69 95 ALA A O 1
ATOM 795 N N . GLU A 1 96 ? -0.377 -2.849 -14.669 1.00 89.88 96 GLU A N 1
ATOM 796 C CA . GLU A 1 96 ? -1.053 -3.091 -15.949 1.00 89.88 96 GLU A CA 1
ATOM 797 C C . GLU A 1 96 ? -0.227 -2.658 -17.175 1.00 89.88 96 GLU A C 1
ATOM 799 O O . GLU A 1 96 ? -0.505 -3.121 -18.286 1.00 89.88 96 GLU A O 1
ATOM 804 N N . ILE A 1 97 ? 0.806 -1.823 -16.999 1.00 85.00 97 ILE A N 1
ATOM 805 C CA . ILE A 1 97 ? 1.736 -1.464 -18.079 1.00 85.00 97 ILE A CA 1
ATOM 806 C C . ILE A 1 97 ? 2.630 -2.675 -18.386 1.00 85.00 97 ILE A C 1
ATOM 808 O O . ILE A 1 97 ? 3.398 -3.130 -17.538 1.00 85.00 97 ILE A O 1
ATOM 812 N N . LYS A 1 98 ? 2.507 -3.191 -19.614 1.00 56.31 98 LYS A N 1
ATOM 813 C CA . LYS A 1 98 ? 3.297 -4.306 -20.157 1.00 56.31 98 LYS A CA 1
ATOM 814 C C . LYS A 1 98 ? 4.545 -3.829 -20.883 1.00 56.31 98 LYS A C 1
ATOM 816 O O . LYS A 1 98 ? 4.442 -2.808 -21.599 1.00 56.31 98 LYS A O 1
#

Secondary structure (DSSP, 8-state):
----------TTSHHHHHHHHHHHHHHHHHTT-TT-TTS--PPPPHHHHHHHHHHHHHHHTT-HHHHHHHHHHHHHH-GGGGGGHHHHHHHHHHHH--